Protein AF-A0A9E1Q440-F1 (afdb_monomer)

pLDDT: mean 95.26, std 7.51, range [50.44, 98.44]

Nearest PDB structures (foldseek):
  6ob8-assembly1_A  TM=4.007E-01  e=9.469E+00  [Leptolyngbya] sp. JSC-1
  4l0o-assembly3_A  TM=3.671E-01  e=6.740E+00  Helicobacter pylori 26695

Radius of gyration: 14.17 Å; Cα contacts (8 Å, |Δi|>4): 64; chains: 1; bounding box: 28×30×39 Å

Mean predicted aligned error: 3.26 Å

Foldseek 3Di:
DDDDAPEEQEALEPVSVLVQVVVCVVCVPGHYHYDHPDPVCRHPPPPDPDADDVPRVVVVVVSVVD

Solvent-accessible surface area (backbone atoms only — not comparable to full-atom values): 4220 Å² total; per-residue (Å²): 133,90,80,84,59,79,43,78,37,81,40,36,41,67,69,30,50,53,50,45,50,53,53,48,71,76,28,88,89,57,43,68,45,79,44,52,97,51,79,90,52,50,59,61,71,87,82,60,99,74,86,54,58,90,68,46,36,55,53,53,51,55,57,75,72,107

Secondary structure (DSSP, 8-state):
-----SEEEE--SHHHHHHHHHHHHH-TT--EEEE-S-STTTT---S-S----TTHHHHHHHHHT-

Structure (mmCIF, N/CA/C/O backbone):
data_AF-A0A9E1Q440-F1
#
_entry.id   AF-A0A9E1Q440-F1
#
loop_
_atom_site.group_PDB
_atom_site.id
_atom_site.type_symbol
_atom_site.label_atom_id
_atom_site.label_alt_id
_atom_site.label_comp_id
_atom_site.label_asym_id
_atom_site.label_entity_id
_atom_site.label_seq_id
_atom_site.pdbx_PDB_ins_code
_atom_site.Cartn_x
_atom_site.Cartn_y
_atom_site.Cartn_z
_atom_site.occupancy
_atom_site.B_iso_or_equiv
_atom_site.auth_seq_id
_atom_site.auth_comp_id
_atom_site.auth_asym_id
_atom_site.auth_atom_id
_atom_site.pdbx_PDB_model_num
ATOM 1 N N . MET A 1 1 ? -14.743 -14.737 19.847 1.00 50.44 1 MET A N 1
ATOM 2 C CA . MET A 1 1 ? -14.709 -13.263 19.964 1.00 50.44 1 MET A CA 1
ATOM 3 C C . MET A 1 1 ? -14.674 -12.691 18.558 1.00 50.44 1 MET A C 1
ATOM 5 O O . MET A 1 1 ? -13.727 -12.982 17.841 1.00 50.44 1 MET A O 1
ATOM 9 N N . SER A 1 2 ? -15.709 -11.959 18.143 1.00 63.66 2 SER A N 1
ATOM 10 C CA . SER A 1 2 ? -15.663 -11.184 16.898 1.00 63.66 2 SER A CA 1
ATOM 11 C C . SER A 1 2 ? -14.770 -9.971 17.140 1.00 63.66 2 SER A C 1
ATOM 13 O O . SER A 1 2 ? -15.057 -9.189 18.045 1.00 63.66 2 SER A O 1
ATOM 15 N N . ARG A 1 3 ? -13.668 -9.839 16.397 1.00 76.62 3 ARG A N 1
ATOM 16 C CA . ARG A 1 3 ? -12.933 -8.572 16.330 1.00 76.62 3 ARG A CA 1
ATOM 17 C C . ARG A 1 3 ? -13.638 -7.702 15.301 1.00 76.62 3 ARG A C 1
ATOM 19 O O . ARG A 1 3 ? -13.689 -8.078 14.134 1.00 76.62 3 ARG A O 1
ATOM 26 N N . THR A 1 4 ? -14.196 -6.583 15.743 1.00 89.25 4 THR A N 1
ATOM 27 C CA . THR A 1 4 ? -14.740 -5.577 14.831 1.00 89.25 4 THR A CA 1
ATOM 28 C C . THR A 1 4 ? -13.580 -4.855 14.165 1.00 89.25 4 THR A C 1
ATOM 30 O O . THR A 1 4 ? -12.624 -4.466 14.834 1.00 89.25 4 THR A O 1
ATOM 33 N N . VAL A 1 5 ? -13.654 -4.731 12.848 1.00 94.94 5 VAL A N 1
ATOM 34 C CA . VAL A 1 5 ? -12.689 -4.018 12.014 1.00 94.94 5 VAL A CA 1
ATOM 35 C C . VAL A 1 5 ? -13.484 -3.069 11.134 1.00 94.94 5 VAL A C 1
ATOM 37 O O . VAL A 1 5 ? -14.555 -3.438 10.655 1.00 94.94 5 VAL A O 1
ATOM 40 N N . ASP A 1 6 ? -12.989 -1.851 10.961 1.00 96.25 6 ASP A N 1
ATOM 41 C CA . ASP A 1 6 ? -13.680 -0.820 10.187 1.00 96.25 6 ASP A CA 1
ATOM 42 C C . ASP A 1 6 ? -13.448 -1.031 8.691 1.00 96.25 6 ASP A C 1
ATOM 44 O O . ASP A 1 6 ? -14.358 -0.876 7.878 1.00 96.25 6 ASP A O 1
ATOM 48 N N . ILE A 1 7 ? -12.225 -1.431 8.327 1.00 97.50 7 ILE A N 1
ATOM 49 C CA . ILE A 1 7 ? -11.817 -1.689 6.946 1.00 97.50 7 ILE A CA 1
ATOM 50 C C . ILE A 1 7 ? -11.023 -2.993 6.890 1.00 97.50 7 ILE A C 1
ATOM 52 O O . ILE A 1 7 ? -10.133 -3.237 7.705 1.00 97.50 7 ILE A O 1
ATOM 56 N N . ILE A 1 8 ? -11.327 -3.824 5.893 1.00 97.75 8 ILE A N 1
ATOM 57 C CA . ILE A 1 8 ? -10.532 -5.003 5.546 1.00 97.75 8 ILE A CA 1
ATOM 58 C C . ILE A 1 8 ? -9.946 -4.779 4.157 1.00 97.75 8 ILE A C 1
ATOM 60 O O . ILE A 1 8 ? -10.685 -4.655 3.182 1.00 97.75 8 ILE A O 1
ATOM 64 N N . VAL A 1 9 ? -8.620 -4.771 4.063 1.00 98.31 9 VAL A N 1
ATOM 65 C CA . VAL A 1 9 ? -7.891 -4.729 2.796 1.00 98.31 9 VAL A CA 1
ATOM 66 C C . VAL A 1 9 ? -7.368 -6.125 2.488 1.00 98.31 9 VAL A C 1
ATOM 68 O O . VAL A 1 9 ? -6.624 -6.710 3.276 1.00 98.31 9 VAL A O 1
ATOM 71 N N . ILE A 1 10 ? -7.771 -6.667 1.339 1.00 98.12 10 ILE A N 1
ATOM 72 C CA . ILE A 1 10 ? -7.419 -8.022 0.905 1.00 98.12 10 ILE A CA 1
ATOM 73 C C . ILE A 1 10 ? -6.410 -7.934 -0.242 1.00 98.12 10 ILE A C 1
ATOM 75 O O . ILE A 1 10 ? -6.745 -7.507 -1.344 1.00 98.12 10 ILE A O 1
ATOM 79 N N . GLY A 1 11 ? -5.188 -8.394 0.019 1.00 98.06 11 GLY A N 1
ATOM 80 C CA . GLY A 1 11 ? -4.091 -8.507 -0.937 1.00 98.06 11 GLY A CA 1
ATOM 81 C C . GLY A 1 11 ? -2.933 -7.557 -0.632 1.00 98.06 11 GLY A C 1
ATOM 82 O O . GLY A 1 11 ? -3.100 -6.344 -0.625 1.00 98.06 11 GLY A O 1
ATOM 83 N N . GLY A 1 12 ? -1.728 -8.112 -0.462 1.00 97.81 12 GLY A N 1
ATOM 84 C CA . GLY A 1 12 ? -0.497 -7.372 -0.148 1.00 97.81 12 GLY A CA 1
ATOM 85 C C . GLY A 1 12 ? 0.202 -6.681 -1.327 1.00 97.81 12 GLY A C 1
ATOM 86 O O . GLY A 1 12 ? 1.402 -6.435 -1.260 1.00 97.81 12 GLY A O 1
ATOM 87 N N . GLY A 1 13 ? -0.500 -6.430 -2.436 1.00 98.06 13 GLY A N 1
ATOM 88 C CA . GLY A 1 13 ? 0.078 -5.788 -3.624 1.00 98.06 13 GLY A CA 1
ATOM 89 C C . GLY A 1 13 ? 0.168 -4.264 -3.496 1.00 98.06 13 GLY A C 1
ATOM 90 O O . GLY A 1 13 ? -0.336 -3.695 -2.534 1.00 98.06 13 GLY A O 1
ATOM 91 N N . HIS A 1 14 ? 0.737 -3.594 -4.505 1.00 98.00 14 HIS A N 1
ATOM 92 C CA . HIS A 1 14 ? 0.917 -2.131 -4.526 1.00 98.00 14 HIS A CA 1
ATOM 93 C C . HIS A 1 14 ? -0.361 -1.360 -4.145 1.00 98.00 14 HIS A C 1
ATOM 95 O O . HIS A 1 14 ? -0.338 -0.525 -3.252 1.00 98.00 14 HIS A O 1
ATOM 101 N N . ALA A 1 15 ? -1.503 -1.705 -4.751 1.00 98.19 15 ALA A N 1
ATOM 102 C CA . ALA A 1 15 ? -2.783 -1.065 -4.441 1.00 98.19 15 ALA A CA 1
ATOM 103 C C . ALA A 1 15 ? -3.279 -1.356 -3.013 1.00 98.19 15 ALA A C 1
ATOM 105 O O . ALA A 1 15 ? -3.889 -0.496 -2.388 1.00 98.19 15 ALA A O 1
ATOM 106 N N . GLY A 1 16 ? -3.028 -2.561 -2.494 1.00 98.31 16 GLY A N 1
ATOM 107 C CA . GLY A 1 16 ? -3.441 -2.940 -1.144 1.00 98.31 16 GLY A CA 1
ATOM 108 C C . GLY A 1 16 ? -2.613 -2.252 -0.063 1.00 98.31 16 GLY A C 1
ATOM 109 O O . GLY A 1 16 ? -3.167 -1.841 0.949 1.00 98.31 16 GLY A O 1
ATOM 110 N N . VAL A 1 17 ? -1.310 -2.068 -0.296 1.00 98.19 17 VAL A N 1
ATOM 111 C CA . VAL A 1 17 ? -0.436 -1.308 0.611 1.00 98.19 17 VAL A CA 1
ATOM 112 C C . VAL A 1 17 ? -0.904 0.144 0.713 1.00 98.19 17 VAL A C 1
ATOM 114 O O . VAL A 1 17 ? -1.148 0.611 1.822 1.00 98.19 17 VAL A O 1
ATOM 117 N N . GLU A 1 18 ? -1.123 0.817 -0.420 1.00 98.38 18 GLU A N 1
ATOM 118 C CA . GLU A 1 18 ? -1.626 2.200 -0.435 1.00 98.38 18 GLU A CA 1
ATOM 119 C C . GLU A 1 18 ? -3.018 2.312 0.203 1.00 98.38 18 GLU A C 1
ATOM 121 O O . GLU A 1 18 ? -3.265 3.200 1.015 1.00 98.38 18 GLU A O 1
ATOM 126 N N . ALA A 1 19 ? -3.927 1.371 -0.086 1.00 98.44 19 ALA A N 1
ATOM 127 C CA . ALA A 1 19 ? -5.262 1.361 0.509 1.00 98.44 19 ALA A CA 1
ATOM 128 C C . ALA A 1 19 ? -5.227 1.160 2.032 1.00 98.44 19 ALA A C 1
ATOM 130 O O . ALA A 1 19 ? -5.952 1.840 2.756 1.00 98.44 19 ALA A O 1
ATOM 131 N N . ALA A 1 20 ? -4.394 0.239 2.529 1.00 98.00 20 ALA A N 1
ATOM 132 C CA . ALA A 1 20 ? -4.253 -0.016 3.960 1.00 98.00 20 ALA A CA 1
ATOM 133 C C . ALA A 1 20 ? -3.614 1.177 4.682 1.00 98.00 20 ALA A C 1
ATOM 135 O O . ALA A 1 20 ? -4.094 1.571 5.746 1.00 98.00 20 ALA A O 1
ATOM 136 N N . TRP A 1 21 ? -2.582 1.779 4.081 1.00 97.19 21 TRP A N 1
ATOM 137 C CA . TRP A 1 21 ? -1.932 2.979 4.599 1.00 97.19 21 TRP A CA 1
ATOM 138 C C . TRP A 1 21 ? -2.909 4.153 4.677 1.00 97.19 21 TRP A C 1
ATOM 140 O O . TRP A 1 21 ? -3.142 4.682 5.764 1.00 97.19 21 TRP A O 1
ATOM 150 N N . ALA A 1 22 ? -3.565 4.495 3.566 1.00 97.94 22 ALA A N 1
ATOM 151 C CA . ALA A 1 22 ? -4.541 5.578 3.515 1.00 97.94 22 ALA A CA 1
ATOM 152 C C . ALA A 1 22 ? -5.683 5.368 4.521 1.00 97.94 22 ALA A C 1
ATOM 154 O O . ALA A 1 22 ? -6.005 6.279 5.283 1.00 97.94 22 ALA A O 1
ATOM 155 N N . ALA A 1 23 ? -6.246 4.154 4.588 1.00 97.69 23 ALA A N 1
ATOM 156 C CA . ALA A 1 23 ? -7.285 3.794 5.553 1.00 97.69 23 ALA A CA 1
ATOM 157 C C . ALA A 1 23 ? -6.830 4.000 7.006 1.00 97.69 23 ALA A C 1
ATOM 159 O O . ALA A 1 23 ? -7.584 4.545 7.811 1.00 97.69 23 ALA A O 1
ATOM 160 N N . SER A 1 24 ? -5.599 3.597 7.338 1.00 96.50 24 SER A N 1
ATOM 161 C CA . SER A 1 24 ? -5.043 3.777 8.684 1.00 96.50 24 SER A CA 1
ATOM 162 C C . SER A 1 24 ? -4.815 5.251 9.036 1.00 96.50 24 SER A C 1
ATOM 164 O O . SER A 1 24 ? -5.055 5.652 10.172 1.00 96.50 24 SER A O 1
ATOM 166 N N . SER A 1 25 ? -4.441 6.074 8.052 1.00 95.75 25 SER A N 1
ATOM 167 C CA . SER A 1 25 ? -4.216 7.512 8.224 1.00 95.75 25 SER A CA 1
ATOM 168 C C . SER A 1 25 ? -5.513 8.291 8.456 1.00 95.75 25 SER A C 1
ATOM 170 O O . SER A 1 25 ? -5.536 9.219 9.263 1.00 95.75 25 SER A O 1
ATOM 172 N N . VAL A 1 26 ? -6.611 7.914 7.788 1.00 96.62 26 VAL A N 1
ATOM 173 C CA . VAL A 1 26 ? -7.911 8.601 7.935 1.00 96.62 26 VAL A CA 1
ATOM 174 C C . VAL A 1 26 ? -8.750 8.092 9.111 1.00 96.62 26 VAL A C 1
ATOM 176 O O . VAL A 1 26 ? -9.723 8.745 9.489 1.00 96.62 26 VAL A O 1
ATOM 179 N N . LEU A 1 27 ? -8.381 6.959 9.720 1.00 94.69 27 LEU A N 1
ATOM 180 C CA . LEU A 1 27 ? -9.055 6.372 10.882 1.00 94.69 27 LEU A CA 1
ATOM 181 C C . LEU A 1 27 ? -8.124 6.305 12.113 1.00 94.69 27 LEU A C 1
ATOM 183 O O . LEU A 1 27 ? -7.706 5.213 12.495 1.00 94.69 27 LEU A O 1
ATOM 187 N N . PRO A 1 28 ? -7.858 7.424 12.820 1.00 88.56 28 PRO A N 1
ATOM 188 C CA . PRO A 1 28 ? -6.905 7.463 13.940 1.00 88.56 28 PRO A CA 1
ATOM 189 C C . PRO A 1 28 ? -7.204 6.479 15.080 1.00 88.56 28 PRO A C 1
ATOM 191 O O . PRO A 1 28 ? -6.299 6.057 15.792 1.00 88.56 28 PRO A O 1
ATOM 194 N N . ASN A 1 29 ? -8.481 6.130 15.261 1.00 93.00 29 ASN A N 1
ATOM 195 C CA . ASN A 1 29 ? -8.952 5.189 16.281 1.00 93.00 29 ASN A CA 1
ATOM 196 C C . ASN A 1 29 ? -9.646 3.959 15.671 1.00 93.00 29 ASN A C 1
ATOM 198 O O . AS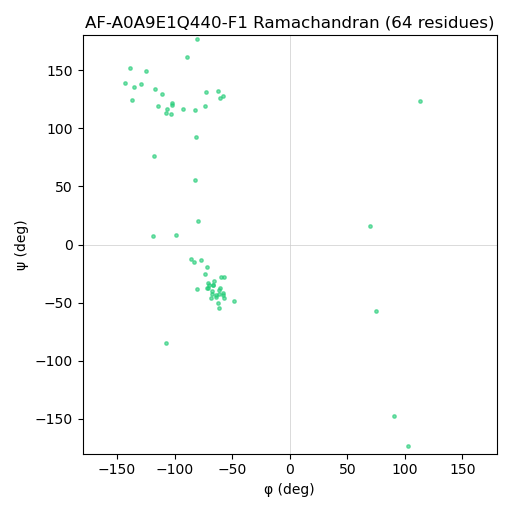N A 1 29 ? -10.265 3.186 16.402 1.00 93.00 29 ASN A O 1
ATOM 202 N N . GLY A 1 30 ? -9.602 3.813 14.344 1.00 93.75 30 GLY A N 1
ATOM 203 C CA . GLY A 1 30 ? -10.203 2.678 13.655 1.00 93.75 30 GLY A CA 1
ATOM 204 C C . GLY A 1 30 ? -9.231 1.514 13.523 1.00 93.75 30 GLY A C 1
ATOM 205 O O . GLY A 1 30 ? -8.015 1.654 13.642 1.00 93.75 30 GLY A O 1
ATOM 206 N N . THR A 1 31 ? -9.779 0.334 13.273 1.00 95.94 31 THR A N 1
ATOM 207 C CA . THR A 1 31 ? -9.018 -0.891 13.052 1.00 95.94 31 THR A CA 1
ATOM 208 C C . THR A 1 31 ? -9.068 -1.268 11.577 1.00 95.94 31 THR A C 1
ATOM 210 O O . THR A 1 31 ? -10.126 -1.61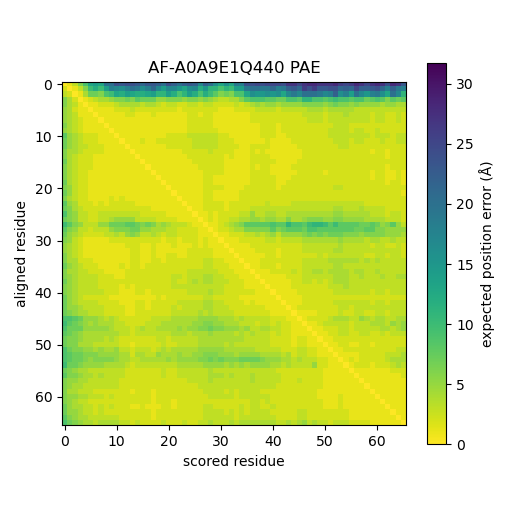4 11.050 1.00 95.94 31 THR A O 1
ATOM 213 N N . VAL A 1 32 ? -7.904 -1.261 10.925 1.00 97.06 32 VAL A N 1
ATOM 214 C CA . VAL A 1 32 ? -7.728 -1.744 9.549 1.00 97.06 32 VAL A CA 1
ATOM 215 C C . VAL A 1 32 ? -7.094 -3.132 9.583 1.00 97.06 32 VAL A C 1
ATOM 217 O O . VAL A 1 32 ? -5.992 -3.310 10.099 1.00 97.06 32 VAL A O 1
ATOM 220 N N . ALA A 1 33 ? -7.777 -4.131 9.028 1.00 96.94 33 ALA A N 1
ATOM 221 C CA . ALA A 1 33 ? -7.216 -5.464 8.842 1.00 96.94 33 ALA A CA 1
ATOM 222 C C . ALA A 1 33 ? -6.586 -5.580 7.453 1.00 96.94 33 ALA A C 1
ATOM 224 O O . ALA A 1 33 ? -7.286 -5.512 6.445 1.00 96.94 33 ALA A O 1
ATOM 225 N N . PHE A 1 34 ? -5.273 -5.799 7.402 1.00 97.69 34 PHE A N 1
ATOM 226 C CA . PHE A 1 34 ? -4.543 -6.035 6.161 1.00 97.69 34 PHE A CA 1
ATOM 227 C C . PHE A 1 34 ? -4.228 -7.523 6.014 1.00 97.69 34 PHE A C 1
ATOM 229 O O . PHE A 1 34 ? -3.474 -8.094 6.802 1.00 97.69 34 PHE A O 1
ATOM 236 N N . LEU A 1 35 ? -4.849 -8.163 5.027 1.00 97.38 35 LEU A N 1
ATOM 237 C CA . LEU A 1 35 ? -4.761 -9.601 4.799 1.00 97.38 35 LEU A CA 1
ATOM 238 C C . LEU A 1 35 ? -3.974 -9.877 3.521 1.00 97.38 35 LEU A C 1
ATOM 240 O O . LEU A 1 35 ? -4.290 -9.350 2.458 1.00 97.38 35 LEU A O 1
ATOM 244 N N . THR A 1 36 ? -2.981 -10.756 3.599 1.00 97.81 36 THR A N 1
ATOM 245 C CA . THR A 1 36 ? -2.230 -11.253 2.440 1.00 97.81 36 THR A CA 1
ATOM 246 C C . THR A 1 36 ? -1.979 -12.750 2.593 1.00 97.81 36 THR A C 1
ATOM 248 O O . THR A 1 36 ? -1.917 -13.253 3.713 1.00 97.81 36 THR A O 1
ATOM 251 N N . MET A 1 37 ? -1.858 -13.468 1.474 1.00 97.50 37 MET A N 1
ATOM 252 C CA . MET A 1 37 ? -1.586 -14.913 1.482 1.00 97.50 37 MET A CA 1
ATOM 253 C C . MET A 1 37 ? -0.160 -15.226 1.948 1.00 97.50 37 MET A C 1
ATOM 255 O O . MET A 1 37 ? 0.057 -16.223 2.628 1.00 97.50 37 MET A O 1
ATOM 259 N N . ASP A 1 38 ? 0.791 -14.360 1.600 1.00 97.38 38 ASP A N 1
ATOM 260 C CA . ASP A 1 38 ? 2.187 -14.445 2.009 1.00 97.38 38 ASP A CA 1
ATOM 261 C C . ASP A 1 38 ? 2.665 -13.042 2.405 1.00 97.38 38 ASP A C 1
ATOM 263 O O . ASP A 1 38 ? 2.518 -12.071 1.653 1.00 97.38 38 ASP A O 1
ATOM 267 N N . ALA A 1 39 ? 3.179 -12.923 3.627 1.00 96.81 39 ALA A N 1
ATOM 268 C CA . ALA A 1 39 ? 3.701 -11.668 4.151 1.00 96.81 39 ALA A CA 1
ATOM 269 C C . ALA A 1 39 ? 5.060 -11.304 3.529 1.00 96.81 39 ALA A C 1
ATOM 271 O O . ALA A 1 39 ? 5.399 -10.126 3.452 1.00 96.81 39 ALA A O 1
ATOM 272 N N . SER A 1 40 ? 5.822 -12.291 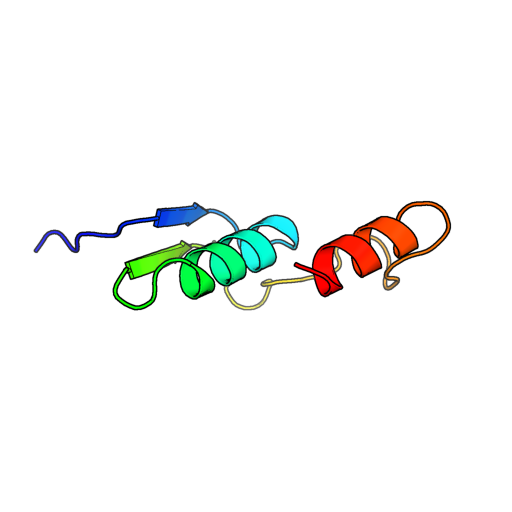3.046 1.00 97.62 40 SER A N 1
ATOM 273 C CA . SER A 1 40 ? 7.124 -12.068 2.407 1.00 97.62 40 SER A CA 1
ATOM 274 C C . SER A 1 40 ? 7.013 -11.423 1.022 1.00 97.62 40 SER A C 1
ATOM 276 O O . SER A 1 40 ? 7.971 -10.820 0.544 1.00 97.62 40 SER A O 1
ATOM 278 N N . THR A 1 41 ? 5.834 -11.491 0.393 1.00 96.88 41 THR A N 1
ATOM 279 C CA . THR A 1 41 ? 5.572 -10.934 -0.943 1.00 96.88 41 THR A CA 1
ATOM 280 C C . THR A 1 41 ? 4.876 -9.573 -0.918 1.00 96.88 41 THR A C 1
ATOM 282 O O . THR A 1 41 ? 4.428 -9.097 -1.964 1.00 96.88 41 THR A O 1
ATOM 285 N N . ILE A 1 42 ? 4.725 -8.947 0.254 1.00 98.19 42 ILE A N 1
ATOM 286 C CA . ILE A 1 42 ? 4.101 -7.622 0.353 1.00 98.19 42 ILE A CA 1
ATOM 287 C C . ILE A 1 42 ? 4.921 -6.618 -0.467 1.00 98.19 42 ILE A C 1
ATOM 289 O O . ILE A 1 42 ? 6.128 -6.491 -0.281 1.00 98.19 42 ILE A O 1
ATOM 293 N N . GLY A 1 43 ? 4.262 -5.912 -1.389 1.00 96.06 43 GLY A N 1
ATOM 294 C CA . GLY A 1 43 ? 4.896 -4.894 -2.232 1.00 96.06 43 GLY A CA 1
ATOM 295 C C . GLY A 1 43 ? 5.873 -5.435 -3.284 1.00 96.06 43 GLY A C 1
ATOM 296 O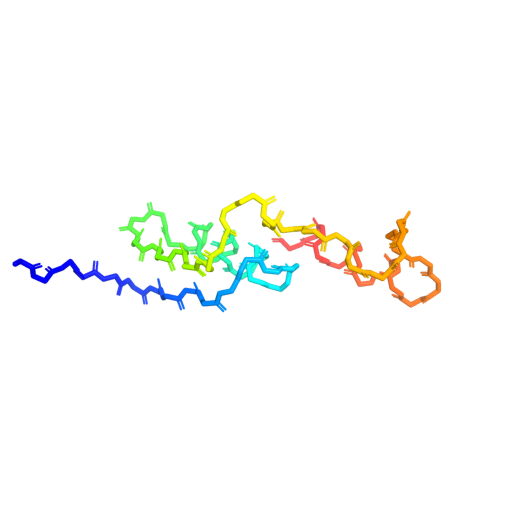 O . GLY A 1 43 ? 6.669 -4.666 -3.819 1.00 96.06 43 GLY A O 1
ATOM 297 N N . VAL A 1 44 ? 5.845 -6.736 -3.596 1.00 97.69 44 VAL A N 1
ATOM 298 C CA . VAL A 1 44 ? 6.753 -7.306 -4.599 1.00 97.69 44 VAL A CA 1
ATOM 299 C C . VAL A 1 44 ? 6.516 -6.700 -5.991 1.00 97.69 44 VAL A C 1
ATOM 301 O O . VAL A 1 44 ? 5.392 -6.649 -6.497 1.00 97.69 44 VAL A O 1
ATOM 304 N N . MET A 1 45 ? 7.599 -6.287 -6.654 1.00 96.94 45 MET A N 1
ATOM 305 C CA . MET A 1 45 ? 7.569 -5.841 -8.048 1.00 96.94 45 MET A CA 1
ATOM 306 C C . MET A 1 45 ? 7.602 -7.056 -8.982 1.00 96.94 45 MET A C 1
ATOM 308 O O . MET A 1 45 ? 8.667 -7.559 -9.329 1.00 96.94 45 MET A O 1
ATOM 312 N N . SER A 1 46 ? 6.428 -7.544 -9.384 1.00 94.88 46 SER A N 1
ATOM 313 C CA . SER A 1 46 ? 6.291 -8.797 -10.146 1.00 94.88 46 SER A CA 1
ATOM 314 C C . SER A 1 46 ? 6.642 -8.706 -11.636 1.00 94.88 46 SER A C 1
ATOM 316 O O . SER A 1 46 ? 6.740 -9.735 -12.296 1.00 94.88 46 SER A O 1
ATOM 318 N N . CYS A 1 47 ? 6.768 -7.497 -12.185 1.00 95.12 47 CYS A N 1
ATOM 319 C CA . CYS A 1 47 ? 7.039 -7.280 -13.605 1.00 95.12 47 CYS A CA 1
ATOM 320 C C . CYS A 1 47 ? 8.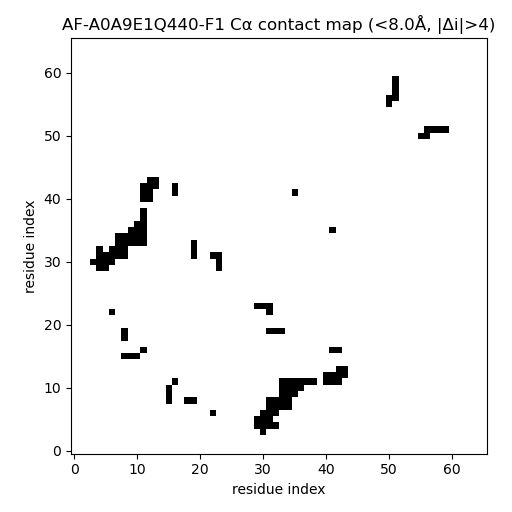479 -6.797 -13.802 1.00 95.12 47 CYS A C 1
ATOM 322 O O . CYS A 1 47 ? 9.383 -7.593 -14.033 1.00 95.12 47 CYS A O 1
ATOM 324 N N . ASN A 1 48 ? 8.712 -5.494 -13.665 1.00 96.06 48 ASN A N 1
ATOM 325 C CA . ASN A 1 48 ? 10.006 -4.860 -13.868 1.00 96.06 48 ASN A CA 1
ATOM 326 C C . ASN A 1 48 ? 10.428 -4.051 -12.629 1.00 96.06 48 ASN A C 1
ATOM 328 O O . ASN A 1 48 ? 9.569 -3.494 -11.945 1.00 96.06 48 ASN A O 1
ATOM 332 N N . PRO A 1 49 ? 11.739 -3.931 -12.350 1.00 95.69 49 PRO A N 1
ATOM 333 C CA . PRO A 1 49 ? 12.246 -3.220 -11.178 1.00 95.69 49 PRO A CA 1
ATOM 334 C C . PRO A 1 49 ? 12.312 -1.702 -11.424 1.00 95.69 49 PRO A C 1
ATOM 336 O O . PRO A 1 49 ? 13.377 -1.096 -11.333 1.00 95.69 49 PRO A O 1
ATOM 339 N N . ALA A 1 50 ? 11.190 -1.085 -11.805 1.00 96.50 50 ALA A N 1
ATOM 340 C CA . ALA A 1 50 ? 11.123 0.345 -12.096 1.00 96.50 50 ALA A CA 1
ATOM 341 C C . ALA A 1 50 ? 9.804 0.973 -11.629 1.00 96.50 50 ALA A C 1
ATOM 343 O O . ALA A 1 50 ? 8.727 0.421 -11.848 1.00 96.50 50 ALA A O 1
ATOM 344 N N . ILE A 1 51 ? 9.904 2.176 -11.059 1.00 97.12 51 ILE A N 1
ATOM 345 C CA . ILE A 1 51 ? 8.773 2.996 -10.615 1.00 97.12 51 ILE A CA 1
ATOM 346 C C . ILE A 1 51 ? 8.751 4.293 -11.429 1.00 97.12 51 ILE A C 1
ATOM 348 O O . ILE A 1 51 ? 9.778 4.946 -11.607 1.00 97.12 51 ILE A O 1
ATOM 352 N N . GLY A 1 52 ? 7.574 4.676 -11.923 1.00 96.25 52 GLY A N 1
ATOM 353 C CA . GLY A 1 52 ? 7.386 5.906 -12.693 1.00 96.25 52 GLY A CA 1
ATOM 354 C C . GLY A 1 52 ? 7.561 5.738 -14.208 1.00 96.25 52 GLY A C 1
ATOM 355 O O . GLY A 1 52 ? 7.184 4.716 -14.782 1.00 96.25 52 GLY A O 1
ATOM 356 N N . GLY A 1 53 ? 8.059 6.790 -14.864 1.00 96.62 53 GLY A N 1
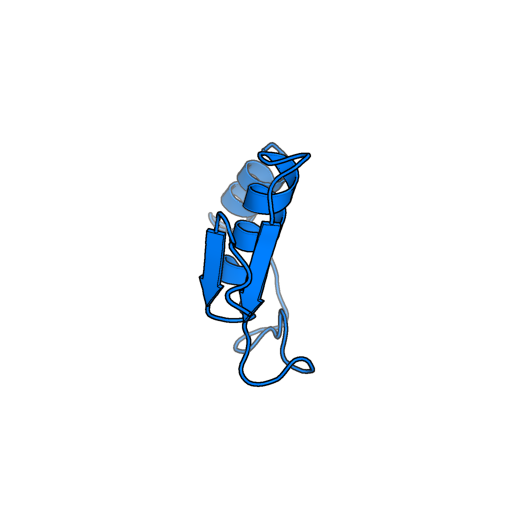ATOM 357 C CA . GLY A 1 53 ? 8.072 6.949 -16.325 1.00 96.62 53 GLY A CA 1
ATOM 358 C C . GLY A 1 53 ? 6.984 7.906 -16.827 1.00 96.62 53 GLY A C 1
ATOM 359 O O . GLY A 1 53 ? 6.292 8.546 -16.034 1.00 96.62 53 GLY A O 1
ATOM 360 N N . LEU A 1 54 ? 6.823 8.015 -18.149 1.00 96.56 54 LEU A N 1
ATOM 361 C CA . LEU A 1 54 ? 5.769 8.839 -18.757 1.00 96.56 54 LEU A CA 1
ATOM 362 C C . LEU A 1 54 ? 4.385 8.382 -18.263 1.00 96.56 54 LEU A C 1
ATOM 364 O O . LEU A 1 54 ? 4.064 7.193 -18.284 1.00 96.56 54 LEU A O 1
ATOM 368 N N . GLY A 1 55 ? 3.586 9.324 -17.759 1.00 96.00 55 GLY A N 1
ATOM 369 C CA . GLY A 1 55 ? 2.286 9.067 -17.129 1.00 96.00 55 GLY A CA 1
ATOM 370 C C . GLY A 1 55 ? 2.392 8.482 -15.715 1.00 96.00 55 GLY A C 1
ATOM 371 O O . GLY A 1 55 ? 1.920 9.090 -14.760 1.00 96.00 55 GLY A O 1
ATOM 372 N N . LYS A 1 56 ? 3.073 7.342 -15.544 1.00 97.38 56 LYS A N 1
ATOM 373 C CA . LYS A 1 56 ? 3.214 6.670 -14.236 1.00 97.38 56 LYS A CA 1
ATOM 374 C C . LYS A 1 56 ? 3.912 7.542 -13.189 1.00 97.38 56 LYS A C 1
ATOM 376 O O . LYS A 1 56 ? 3.534 7.507 -12.028 1.00 97.38 56 LYS A O 1
ATOM 381 N N . GLY A 1 57 ? 4.915 8.329 -13.583 1.00 98.25 57 GLY A N 1
ATOM 382 C CA . GLY A 1 57 ? 5.627 9.234 -12.678 1.00 98.25 57 GLY A CA 1
ATOM 383 C C . GLY A 1 57 ? 4.743 10.363 -12.151 1.00 98.25 57 GLY A C 1
ATOM 384 O O . GLY A 1 57 ? 4.914 10.773 -11.009 1.00 98.25 57 GLY A O 1
ATOM 385 N N . GLN A 1 58 ? 3.770 10.81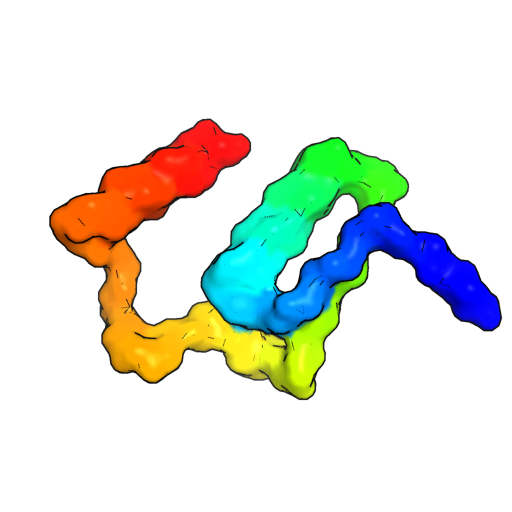7 -12.947 1.00 98.25 58 GLN A N 1
ATOM 386 C CA . GLN A 1 58 ? 2.790 11.797 -12.488 1.00 98.25 58 GLN A CA 1
ATOM 387 C C . GLN A 1 58 ? 1.860 11.177 -11.443 1.00 98.25 58 GLN A C 1
ATOM 389 O O . GLN A 1 58 ? 1.718 11.748 -10.373 1.00 98.25 58 GLN A O 1
ATOM 394 N N . ILE A 1 59 ? 1.342 9.969 -11.692 1.00 97.88 59 ILE A N 1
ATOM 395 C CA . ILE A 1 59 ? 0.506 9.249 -10.715 1.00 97.88 59 ILE A CA 1
ATOM 396 C C . ILE A 1 59 ? 1.260 9.034 -9.397 1.00 97.88 59 ILE A C 1
ATOM 398 O O . ILE A 1 59 ? 0.703 9.239 -8.329 1.00 97.88 59 ILE A O 1
ATOM 402 N N . VAL A 1 60 ? 2.547 8.676 -9.450 1.00 98.19 60 VAL A N 1
ATOM 403 C CA . VAL A 1 60 ? 3.368 8.534 -8.234 1.00 98.19 60 VAL A CA 1
ATOM 404 C C . VAL A 1 60 ? 3.474 9.859 -7.468 1.00 98.19 60 VAL A C 1
ATOM 406 O O . VAL A 1 60 ? 3.401 9.853 -6.246 1.00 98.19 60 VAL A O 1
ATOM 409 N N . ARG A 1 61 ? 3.611 10.998 -8.162 1.00 98.12 61 ARG A N 1
ATOM 410 C CA . ARG A 1 61 ? 3.628 12.330 -7.529 1.00 98.12 61 ARG A CA 1
ATOM 411 C C . ARG A 1 61 ? 2.270 12.758 -6.988 1.00 98.12 61 ARG A C 1
ATOM 413 O O . ARG A 1 61 ? 2.223 13.469 -5.996 1.00 98.12 61 ARG A O 1
ATOM 420 N N . GLU A 1 62 ? 1.190 12.348 -7.639 1.00 98.19 62 GLU A N 1
ATOM 421 C CA . GLU A 1 62 ? -0.168 12.572 -7.147 1.00 98.19 62 GLU A CA 1
ATOM 422 C C . GLU A 1 62 ? -0.422 11.761 -5.870 1.00 98.19 62 GLU A C 1
ATOM 424 O O . GLU A 1 62 ? -0.990 12.306 -4.935 1.00 98.19 62 GLU A O 1
ATOM 429 N N . ILE A 1 63 ? 0.057 10.513 -5.793 1.00 97.06 63 ILE A N 1
ATOM 430 C CA . ILE A 1 63 ? -0.015 9.687 -4.574 1.00 97.06 63 ILE A CA 1
ATOM 431 C C . ILE A 1 63 ? 0.816 10.303 -3.439 1.00 97.06 63 ILE A C 1
ATOM 433 O O . ILE A 1 63 ? 0.317 10.409 -2.331 1.00 97.06 63 ILE A O 1
ATOM 437 N N . ASP A 1 64 ? 2.045 10.753 -3.715 1.00 97.19 64 ASP A N 1
ATOM 438 C CA . ASP 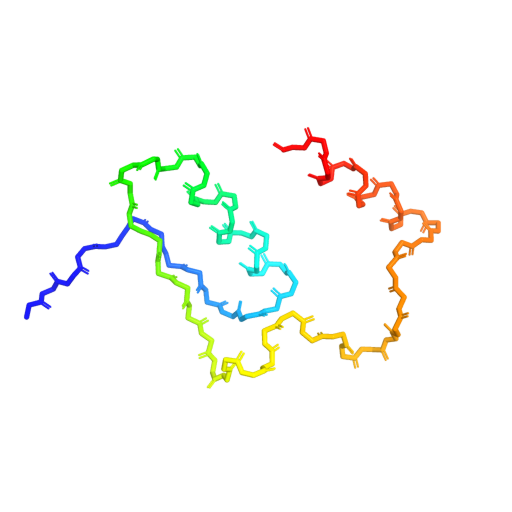A 1 64 ? 2.929 11.425 -2.738 1.00 97.19 64 ASP A CA 1
ATOM 439 C C . ASP A 1 64 ? 2.325 12.717 -2.158 1.00 97.19 64 ASP A C 1
ATOM 441 O O . ASP A 1 64 ? 2.651 13.121 -1.045 1.00 97.19 64 ASP A O 1
ATOM 445 N N . ALA A 1 65 ? 1.455 13.386 -2.918 1.00 97.56 65 ALA A N 1
ATOM 446 C CA . ALA A 1 65 ? 0.806 14.621 -2.493 1.00 97.56 65 ALA A CA 1
ATOM 447 C C . ALA A 1 65 ? -0.438 14.407 -1.609 1.00 97.56 65 ALA A C 1
ATOM 449 O O . ALA A 1 65 ? -0.908 15.382 -1.016 1.00 97.56 65 ALA A O 1
ATOM 450 N 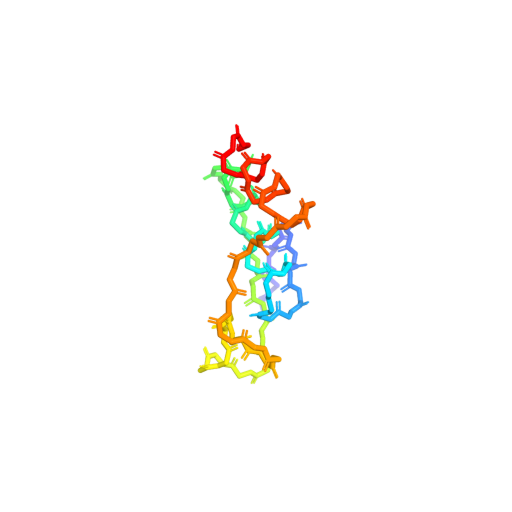N . LEU A 1 66 ? -0.990 13.188 -1.566 1.00 94.25 66 LEU A N 1
ATOM 451 C CA . LEU A 1 66 ? -2.175 12.819 -0.780 1.00 94.25 66 LEU A CA 1
ATOM 452 C C . LEU A 1 66 ? -1.792 12.332 0.622 1.00 94.25 66 LEU A C 1
ATOM 454 O O . LEU A 1 66 ? -2.552 12.672 1.558 1.00 94.25 66 LEU A O 1
#

Sequence (66 aa):
MSRTVDIIVIGGGHAGVEAAWAASSVLPNGTVAFLTMDASTIGVMSCNPAIGGLGKGQIVREIDAL